Protein AF-A0A7S0Q4S8-F1 (afdb_monomer_lite)

Secondary structure (DSSP, 8-state):
-EEES--SGGG--HHHHHTTT--EEE-TT---STT--HHHHHHHHHHHHHHHHHHSTT--S--EEE-SSSSSHHHHHHHHH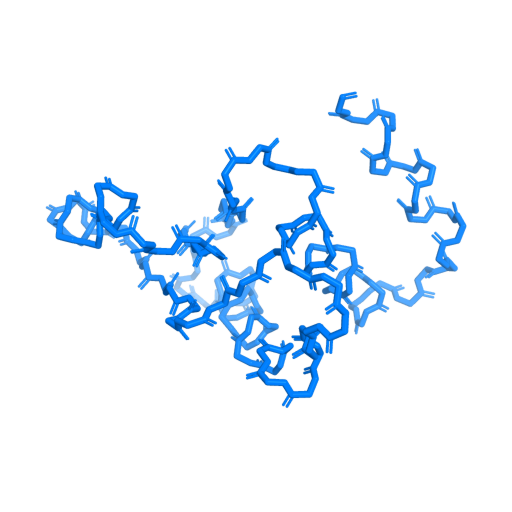HHHHH---HHHHHHHHHHT-

InterPro domains:
  IPR000340 Dual specificity phosphatase, catalytic domain [PF00782] (2-87)
  IPR000387 Tyrosine-specific protein phosphatases domain [PS50056] (44-101)
  IPR016130 Protein-tyrosine phosphatase, active site [PS00383] (65-75)
  IPR029021 Protein-tyrosine phosphatase-like [G3DSA:3.90.190.10] (1-101)
  IPR029021 Protein-tyrosine phosphatase-like [SSF52799] (2-94)

Organism: NCBI:txid221442

Sequence (101 aa):
AVLNCAPAGSHDCRSKYTARGINYFALDGCEDVPGYDLFGLHLDDAVAFIRAETSGVKSSGRVLVHCYAGSNRSATFAIAYLLLTTHEPLERLLARCFSLR

Structure (mmCIF, N/CA/C/O backbone):
data_AF-A0A7S0Q4S8-F1
#
_entry.id   AF-A0A7S0Q4S8-F1
#
loop_
_atom_site.group_PDB
_atom_site.id
_atom_site.type_symbol
_atom_site.label_atom_id
_atom_site.label_alt_id
_atom_site.label_comp_id
_atom_site.label_asym_id
_atom_site.label_entity_id
_atom_site.label_seq_id
_atom_site.pdbx_PDB_ins_code
_atom_site.Cartn_x
_atom_site.Cartn_y
_atom_site.Cartn_z
_atom_site.occupancy
_atom_site.B_iso_or_equiv
_atom_site.auth_seq_id
_atom_site.auth_comp_id
_atom_site.auth_asym_id
_atom_site.auth_atom_id
_atom_site.pdbx_PDB_model_num
ATOM 1 N N . ALA A 1 1 ? -4.995 -2.651 11.071 1.00 95.25 1 ALA A N 1
ATOM 2 C CA . ALA A 1 1 ? -5.318 -3.250 9.758 1.00 95.25 1 ALA A CA 1
ATOM 3 C C . ALA A 1 1 ? -4.055 -3.700 9.022 1.00 95.25 1 ALA A C 1
ATOM 5 O O . ALA A 1 1 ? -2.957 -3.414 9.497 1.00 95.25 1 ALA A O 1
ATOM 6 N N . VAL A 1 2 ? -4.195 -4.411 7.899 1.00 97.06 2 VAL A N 1
ATOM 7 C CA . VAL A 1 2 ? -3.080 -4.923 7.082 1.00 97.06 2 VAL A CA 1
ATOM 8 C C . VAL A 1 2 ? -3.259 -4.526 5.619 1.00 97.06 2 VAL A C 1
ATOM 10 O O . VAL A 1 2 ? -4.297 -4.817 5.033 1.00 97.06 2 VAL A O 1
ATOM 13 N N . LEU A 1 3 ? -2.233 -3.899 5.045 1.00 97.94 3 LEU A N 1
ATOM 14 C CA . LEU A 1 3 ? -2.074 -3.671 3.613 1.00 97.94 3 LEU A CA 1
ATOM 15 C C . LEU A 1 3 ? -1.012 -4.641 3.078 1.00 97.94 3 LEU A C 1
ATOM 17 O O . LEU A 1 3 ? 0.166 -4.523 3.429 1.00 97.94 3 LEU A O 1
ATOM 21 N N . ASN A 1 4 ? -1.422 -5.591 2.238 1.00 98.19 4 ASN A N 1
ATOM 22 C CA . ASN A 1 4 ? -0.522 -6.534 1.581 1.00 98.19 4 ASN A CA 1
ATOM 23 C C . ASN A 1 4 ? -0.239 -6.105 0.135 1.00 98.19 4 ASN A C 1
ATOM 25 O O . ASN A 1 4 ? -1.099 -6.202 -0.737 1.00 98.19 4 ASN A O 1
ATOM 29 N N . CYS A 1 5 ? 0.994 -5.685 -0.132 1.00 97.94 5 CYS A N 1
ATOM 30 C CA . CYS A 1 5 ? 1.464 -5.274 -1.454 1.00 97.94 5 CYS A CA 1
ATOM 31 C C . CYS A 1 5 ? 2.023 -6.443 -2.289 1.00 97.94 5 CYS A C 1
ATOM 33 O O . CYS A 1 5 ? 2.636 -6.218 -3.327 1.00 97.94 5 CYS A O 1
ATOM 35 N N . ALA A 1 6 ? 1.921 -7.684 -1.808 1.00 96.69 6 ALA A N 1
ATOM 36 C CA . ALA A 1 6 ? 2.419 -8.878 -2.487 1.00 96.69 6 ALA A CA 1
ATOM 37 C C . ALA A 1 6 ? 1.506 -10.102 -2.246 1.00 96.69 6 ALA A C 1
ATOM 39 O O . ALA A 1 6 ? 1.968 -11.097 -1.684 1.00 96.69 6 ALA A O 1
ATOM 40 N N . PRO A 1 7 ? 0.221 -10.076 -2.649 1.00 93.75 7 PRO A N 1
ATOM 41 C CA . PRO A 1 7 ? -0.734 -11.147 -2.341 1.00 93.75 7 PRO A CA 1
ATOM 42 C C . PRO A 1 7 ? -0.558 -12.444 -3.152 1.00 93.75 7 PRO A C 1
ATOM 44 O O . PRO A 1 7 ? -1.437 -13.296 -3.149 1.00 93.75 7 PRO A O 1
ATOM 47 N N . ALA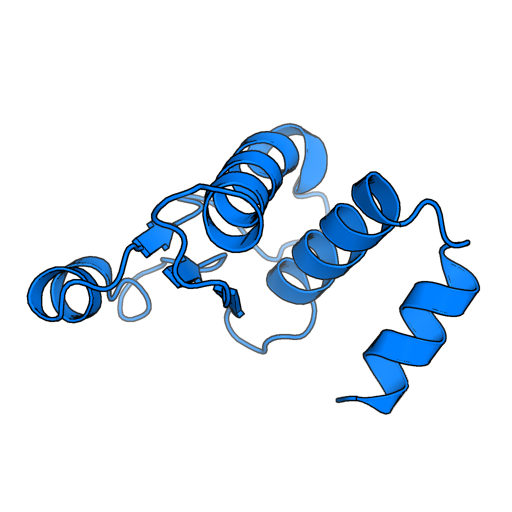 A 1 8 ? 0.563 -12.654 -3.841 1.00 89.25 8 ALA A N 1
ATOM 48 C CA . ALA A 1 8 ? 0.738 -13.836 -4.680 1.00 89.25 8 ALA A CA 1
ATOM 49 C C . ALA A 1 8 ? 0.850 -15.142 -3.860 1.00 89.25 8 ALA A C 1
ATOM 51 O O . ALA A 1 8 ? 1.666 -15.262 -2.942 1.00 89.25 8 ALA A O 1
ATOM 52 N N . GLY A 1 9 ? 0.064 -16.155 -4.239 1.00 84.56 9 GLY A N 1
ATOM 53 C CA . GLY A 1 9 ? 0.164 -17.518 -3.711 1.00 84.56 9 GLY A CA 1
ATOM 54 C C . GLY A 1 9 ? -0.036 -17.603 -2.196 1.00 84.56 9 GLY A C 1
ATOM 55 O O . GLY A 1 9 ? -1.025 -17.121 -1.653 1.00 84.56 9 GLY A O 1
ATOM 56 N N . SER A 1 10 ? 0.918 -18.217 -1.490 1.00 80.19 10 SER A N 1
ATOM 57 C CA . SER A 1 10 ? 0.860 -18.404 -0.031 1.00 80.19 10 SER A CA 1
ATOM 58 C C . SER A 1 10 ? 0.947 -17.108 0.784 1.00 80.19 10 SER A C 1
ATOM 60 O O . SER A 1 10 ? 0.811 -17.155 2.009 1.00 80.19 10 SER A O 1
ATOM 62 N N . HIS A 1 11 ? 1.201 -15.968 0.136 1.00 83.62 11 HIS A N 1
ATOM 63 C CA . HIS A 1 11 ? 1.260 -14.662 0.786 1.00 83.62 11 HIS A CA 1
ATOM 64 C C . HIS A 1 11 ? -0.114 -13.992 0.918 1.00 83.62 11 HIS A C 1
ATOM 66 O O . HIS A 1 11 ? -0.238 -13.054 1.710 1.00 83.62 11 HIS A O 1
ATOM 72 N N . ASP A 1 12 ? -1.157 -14.486 0.237 1.00 89.38 12 ASP A N 1
ATOM 73 C CA . ASP A 1 12 ? -2.526 -14.074 0.546 1.00 89.38 12 ASP A CA 1
ATOM 74 C C . ASP A 1 12 ? -3.003 -14.741 1.844 1.00 89.38 12 ASP A C 1
ATOM 76 O O . ASP A 1 12 ? -3.176 -15.955 1.963 1.00 89.38 12 ASP A O 1
ATOM 80 N N . CYS A 1 13 ? -3.203 -13.908 2.856 1.00 89.12 13 CYS A N 1
ATOM 81 C CA . CYS A 1 13 ? -3.616 -14.303 4.194 1.00 89.12 13 CYS A CA 1
ATOM 82 C C . CYS A 1 13 ? -4.924 -13.623 4.616 1.00 89.12 13 CYS A C 1
ATOM 84 O O . CYS A 1 13 ? -5.253 -13.626 5.806 1.00 89.12 13 CYS A O 1
ATOM 86 N N . ARG A 1 14 ? -5.696 -13.092 3.655 1.00 93.62 14 ARG A N 1
ATOM 87 C CA . ARG A 1 14 ? -6.944 -12.350 3.885 1.00 93.62 14 ARG A CA 1
ATOM 88 C C . ARG A 1 14 ? -7.882 -13.080 4.843 1.00 93.62 14 ARG A C 1
ATOM 90 O O . ARG A 1 14 ? -8.264 -12.516 5.863 1.00 93.62 14 ARG A O 1
ATOM 97 N N . SER A 1 15 ? -8.153 -14.364 4.596 1.00 93.56 15 SER A N 1
ATOM 98 C CA . SER A 1 15 ? -9.036 -15.190 5.439 1.00 93.56 15 SER A CA 1
ATOM 99 C C . SER A 1 15 ? -8.560 -15.325 6.892 1.00 93.56 15 SER A C 1
ATOM 101 O O . SER A 1 15 ? -9.368 -15.326 7.819 1.00 93.56 15 SER A O 1
ATOM 103 N N . LYS A 1 16 ? -7.243 -15.400 7.124 1.00 94.31 16 LYS A N 1
ATOM 104 C CA . LYS A 1 16 ? -6.661 -15.536 8.470 1.00 94.31 16 LYS A CA 1
ATOM 105 C C . LYS A 1 16 ? -6.802 -14.253 9.287 1.00 94.31 16 LYS A C 1
ATOM 107 O O . LYS A 1 16 ? -6.970 -14.336 10.507 1.00 94.31 16 LYS A O 1
ATOM 112 N N . TYR A 1 17 ? -6.691 -13.095 8.639 1.00 94.56 17 TYR A N 1
ATOM 113 C CA . TYR A 1 17 ? -6.830 -11.789 9.285 1.00 94.56 17 TYR A CA 1
ATOM 114 C C . TYR A 1 17 ? -8.298 -11.425 9.509 1.00 94.56 17 TYR A C 1
ATOM 116 O O . TYR A 1 17 ? -8.657 -11.041 10.624 1.00 94.56 17 TYR A O 1
ATOM 124 N N . THR A 1 18 ? -9.164 -11.639 8.515 1.00 93.75 18 THR A N 1
ATOM 125 C CA . THR A 1 18 ? -10.599 -11.341 8.642 1.00 93.75 18 THR A CA 1
ATOM 126 C C . THR A 1 18 ? -11.273 -12.202 9.709 1.00 93.75 18 THR A C 1
ATOM 128 O O . THR A 1 18 ? -12.056 -11.676 10.495 1.00 93.75 18 THR A O 1
ATOM 131 N N . ALA A 1 19 ? -10.892 -13.480 9.847 1.00 96.31 19 ALA A N 1
ATOM 132 C CA . ALA A 1 19 ? -11.369 -14.349 10.931 1.00 96.31 19 ALA A CA 1
ATOM 133 C C . ALA A 1 19 ? -11.010 -13.837 12.343 1.00 96.31 19 ALA A C 1
ATOM 135 O O . ALA A 1 19 ? -11.626 -14.243 13.325 1.00 96.31 19 ALA A O 1
ATOM 136 N N . ARG A 1 20 ? -10.017 -12.947 12.457 1.00 94.88 20 ARG A N 1
ATOM 137 C CA . ARG A 1 20 ? -9.598 -12.295 13.709 1.00 94.88 20 ARG A CA 1
ATOM 138 C C . ARG A 1 20 ? -10.153 -10.874 13.854 1.00 94.88 20 ARG A C 1
ATOM 140 O O . ARG A 1 20 ? -9.720 -10.147 14.741 1.00 94.88 20 ARG A O 1
ATOM 147 N N . GLY A 1 21 ? -11.058 -10.455 12.968 1.00 93.62 21 GLY A N 1
ATOM 148 C CA . GLY A 1 21 ? -11.589 -9.092 12.936 1.00 93.62 21 GLY A CA 1
ATOM 149 C C . GLY A 1 21 ? -10.568 -8.036 12.501 1.00 93.62 21 GLY A C 1
ATOM 150 O O . GLY A 1 21 ? -10.777 -6.850 12.742 1.00 93.62 21 GLY A O 1
ATOM 151 N N . ILE A 1 22 ? -9.453 -8.435 11.879 1.00 94.00 22 ILE A N 1
ATOM 152 C CA . ILE A 1 22 ? -8.439 -7.503 11.379 1.00 94.00 22 ILE A CA 1
ATOM 153 C C . ILE A 1 22 ? -8.789 -7.141 9.938 1.00 94.00 22 ILE A C 1
ATOM 155 O O . ILE A 1 22 ? -8.814 -8.014 9.070 1.00 94.00 22 ILE A O 1
ATOM 159 N N . ASN A 1 23 ? -9.021 -5.849 9.682 1.00 94.88 23 ASN A N 1
ATOM 160 C CA . ASN A 1 23 ? -9.253 -5.361 8.326 1.00 94.88 23 ASN A CA 1
ATOM 161 C C . ASN A 1 23 ? -8.013 -5.603 7.449 1.00 94.88 23 ASN A C 1
ATOM 163 O O . ASN A 1 23 ? -6.880 -5.370 7.890 1.00 94.88 23 ASN A O 1
ATOM 167 N N . TYR A 1 24 ? -8.236 -6.080 6.229 1.00 96.56 24 TYR A N 1
ATOM 168 C CA . TYR A 1 24 ? -7.200 -6.553 5.320 1.00 96.56 24 TYR A CA 1
ATOM 169 C C . TYR A 1 24 ? -7.494 -6.070 3.906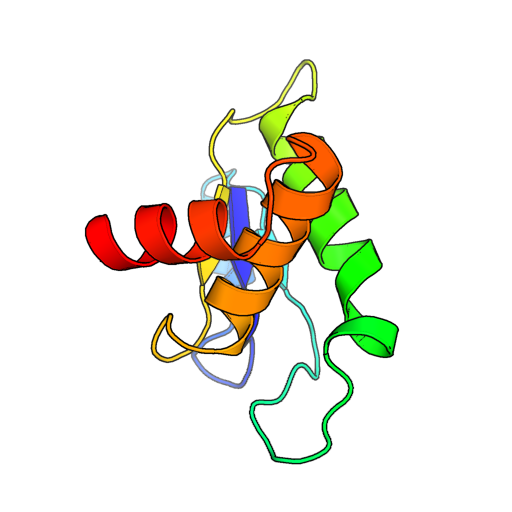 1.00 96.56 24 TYR A C 1
ATOM 171 O O . TYR A 1 24 ? -8.577 -6.326 3.381 1.00 96.56 24 TYR A O 1
ATOM 179 N N . PHE A 1 25 ? -6.510 -5.442 3.277 1.00 97.19 25 PHE A N 1
ATOM 180 C CA . PHE A 1 25 ? -6.571 -5.028 1.884 1.00 97.19 25 PHE A CA 1
ATOM 181 C C . PHE A 1 25 ? -5.326 -5.511 1.151 1.00 97.19 25 PHE A C 1
ATOM 183 O O . PHE A 1 25 ? -4.219 -5.457 1.689 1.00 97.19 25 PHE A O 1
ATOM 190 N N . ALA A 1 26 ? -5.513 -6.029 -0.058 1.00 97.50 26 ALA A N 1
ATOM 191 C CA . ALA A 1 26 ? -4.434 -6.572 -0.865 1.00 97.50 26 ALA A CA 1
ATOM 192 C C . ALA A 1 26 ? -4.412 -5.879 -2.222 1.00 97.50 26 ALA A C 1
ATOM 194 O O . ALA A 1 26 ? -5.455 -5.709 -2.845 1.00 97.50 26 ALA A O 1
ATOM 195 N N . LEU A 1 27 ? -3.214 -5.496 -2.653 1.00 97.31 27 LEU A N 1
ATOM 196 C CA . LEU A 1 27 ? -2.976 -4.910 -3.966 1.00 97.31 27 LEU A CA 1
ATOM 197 C C . LEU A 1 27 ? -2.786 -6.051 -4.966 1.00 97.31 27 LEU A C 1
ATOM 199 O O . LEU A 1 27 ? -1.667 -6.511 -5.215 1.00 97.31 27 LEU A O 1
ATOM 203 N N . ASP A 1 28 ? -3.907 -6.580 -5.450 1.00 95.56 28 ASP A N 1
ATOM 204 C CA . ASP A 1 28 ? -3.928 -7.713 -6.369 1.00 95.56 28 ASP A CA 1
ATOM 205 C C . ASP A 1 28 ? -3.215 -7.339 -7.684 1.00 95.56 28 ASP A C 1
ATOM 20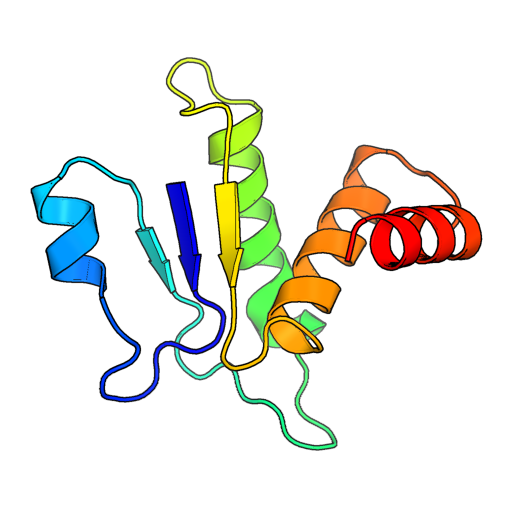7 O O . ASP A 1 28 ? -3.426 -6.272 -8.255 1.00 95.56 28 ASP A O 1
ATOM 211 N N . GLY A 1 29 ? -2.299 -8.200 -8.140 1.00 94.19 29 GLY A N 1
ATOM 212 C CA . GLY A 1 29 ? -1.466 -7.942 -9.322 1.00 94.19 29 GLY A CA 1
ATOM 213 C C . GLY A 1 29 ? -0.285 -6.983 -9.112 1.00 94.19 29 GLY A C 1
ATOM 214 O O . GLY A 1 29 ? 0.374 -6.647 -10.090 1.00 94.19 29 GLY A O 1
ATOM 215 N N . CYS A 1 30 ? 0.006 -6.543 -7.879 1.00 96.38 30 CYS A N 1
ATOM 216 C CA . CYS A 1 30 ? 1.146 -5.668 -7.574 1.00 96.38 30 CYS A CA 1
ATOM 217 C C . CYS A 1 30 ? 2.494 -6.416 -7.639 1.00 96.38 30 CYS A C 1
ATOM 219 O O . CYS A 1 30 ? 2.828 -7.228 -6.763 1.00 96.38 30 CYS A O 1
ATOM 221 N N . GLU A 1 31 ? 3.298 -6.113 -8.659 1.00 95.31 31 GLU A N 1
ATOM 222 C CA . GLU A 1 31 ? 4.571 -6.788 -8.933 1.00 95.31 31 GLU A CA 1
ATOM 223 C C . GLU A 1 31 ? 5.804 -5.948 -8.573 1.00 95.31 31 GLU A C 1
ATOM 225 O O . GLU A 1 31 ? 5.750 -4.732 -8.406 1.00 95.31 31 GLU A O 1
ATOM 230 N N . ASP A 1 32 ? 6.934 -6.635 -8.406 1.00 95.81 32 ASP A N 1
ATOM 231 C CA . ASP A 1 32 ? 8.240 -6.062 -8.058 1.00 95.81 32 ASP A CA 1
ATOM 232 C C . ASP A 1 32 ? 9.216 -6.281 -9.214 1.00 95.81 32 ASP A C 1
ATOM 234 O O . ASP A 1 32 ? 10.180 -7.041 -9.111 1.00 95.81 32 ASP A O 1
ATOM 238 N N . VAL A 1 33 ? 8.883 -5.698 -10.365 1.00 95.81 33 VAL A N 1
ATOM 239 C CA . VAL A 1 33 ? 9.644 -5.857 -11.607 1.00 95.81 33 VAL A CA 1
ATOM 240 C C . VAL A 1 33 ? 9.969 -4.492 -12.217 1.00 95.81 33 VAL A C 1
ATOM 242 O O . VAL A 1 33 ? 9.193 -3.544 -12.056 1.00 95.81 33 VAL A O 1
ATOM 245 N N . PRO A 1 34 ? 11.112 -4.350 -12.913 1.00 95.88 34 PRO A N 1
ATOM 246 C CA . PRO A 1 34 ? 11.462 -3.102 -13.581 1.00 95.88 34 PRO A CA 1
ATOM 247 C C . PRO A 1 34 ? 10.364 -2.635 -14.543 1.00 95.88 34 PRO A C 1
ATOM 249 O O . PRO A 1 34 ? 9.841 -3.423 -15.325 1.00 95.88 34 PRO A O 1
ATOM 252 N N . GLY A 1 35 ? 10.040 -1.342 -14.499 1.00 96.00 35 GLY A N 1
ATOM 253 C CA . GLY A 1 35 ? 9.028 -0.734 -15.369 1.00 96.00 35 GLY A CA 1
ATOM 254 C C . GLY A 1 35 ? 7.577 -0.940 -14.925 1.00 96.00 35 GLY A C 1
ATOM 255 O O . GLY A 1 35 ? 6.684 -0.399 -15.570 1.00 96.00 35 GLY A O 1
ATOM 256 N N . TYR A 1 36 ? 7.326 -1.668 -13.833 1.00 97.25 36 TYR A N 1
ATOM 257 C CA . TYR A 1 36 ? 5.985 -1.779 -13.266 1.00 97.25 36 TYR A CA 1
ATOM 258 C C . TYR A 1 36 ? 5.524 -0.441 -12.670 1.00 97.25 36 TYR A C 1
ATOM 260 O O . TYR A 1 36 ? 6.212 0.144 -11.829 1.00 97.25 36 TYR A O 1
ATOM 268 N N . ASP A 1 37 ? 4.345 0.032 -13.075 1.00 97.44 37 ASP A N 1
ATOM 269 C CA . ASP A 1 37 ? 3.783 1.287 -12.576 1.00 97.44 37 ASP A CA 1
ATOM 270 C C . ASP A 1 37 ? 3.091 1.089 -11.220 1.00 97.44 37 ASP A C 1
ATOM 272 O O . ASP A 1 37 ? 1.890 0.838 -11.129 1.00 97.44 37 ASP A O 1
ATOM 276 N N . LEU A 1 38 ? 3.861 1.201 -10.135 1.00 97.56 38 LEU A N 1
ATOM 277 C CA . LEU A 1 38 ? 3.314 1.122 -8.777 1.00 97.56 38 LEU A CA 1
ATOM 278 C C . LEU A 1 38 ? 2.337 2.258 -8.473 1.00 97.56 38 LEU A C 1
ATOM 280 O O . LEU A 1 38 ? 1.382 2.050 -7.725 1.00 97.56 38 LEU A O 1
ATOM 284 N N . PHE A 1 39 ? 2.588 3.459 -8.996 1.00 97.38 39 PHE A N 1
ATOM 285 C CA . PHE A 1 39 ? 1.823 4.630 -8.597 1.00 97.38 39 PHE A CA 1
ATOM 286 C C . PHE A 1 39 ? 0.512 4.739 -9.360 1.00 97.38 39 PHE A C 1
ATOM 288 O O . PHE A 1 39 ? -0.534 4.823 -8.722 1.00 97.38 39 PHE A O 1
ATOM 295 N N . GLY A 1 40 ? 0.556 4.681 -10.691 1.00 97.75 40 GLY A N 1
ATOM 296 C CA . GLY A 1 40 ? -0.636 4.805 -11.525 1.00 97.75 40 GLY A CA 1
ATOM 297 C C . GLY A 1 40 ? -1.625 3.655 -11.353 1.00 97.75 40 GLY A C 1
ATOM 298 O O . GLY A 1 40 ? -2.810 3.843 -11.613 1.00 97.75 40 GLY A O 1
ATOM 299 N N . LEU A 1 41 ? -1.169 2.489 -10.881 1.00 98.12 41 LEU A N 1
ATOM 300 C CA . LEU A 1 41 ? -2.034 1.323 -10.684 1.00 98.12 41 LEU A CA 1
ATOM 301 C C . LEU A 1 41 ? -2.536 1.139 -9.245 1.00 98.12 41 LEU A C 1
ATOM 303 O O . LEU A 1 41 ? -3.605 0.567 -9.075 1.00 98.12 41 LEU A O 1
ATOM 307 N N . HIS A 1 42 ? -1.789 1.570 -8.216 1.00 98.31 42 HIS A N 1
ATOM 308 C CA . HIS A 1 42 ? -2.074 1.155 -6.827 1.00 98.31 42 HIS A CA 1
ATOM 309 C C . HIS A 1 42 ? -1.998 2.255 -5.767 1.00 98.31 42 HIS A C 1
ATOM 311 O O . HIS A 1 42 ? -2.381 2.009 -4.620 1.00 98.31 42 HIS A O 1
ATOM 317 N N . LEU A 1 43 ? -1.467 3.445 -6.080 1.00 98.31 43 LEU A N 1
ATOM 318 C CA . LEU A 1 43 ? -1.217 4.458 -5.047 1.00 98.31 43 LEU A CA 1
ATOM 319 C C . LEU A 1 43 ? -2.507 4.927 -4.375 1.00 98.31 43 LEU A C 1
ATOM 321 O O . LEU A 1 43 ? -2.547 5.013 -3.147 1.00 98.31 43 LEU A O 1
ATOM 325 N N . ASP A 1 44 ? -3.543 5.204 -5.163 1.00 98.19 44 ASP A N 1
ATOM 326 C CA . ASP A 1 44 ? -4.808 5.729 -4.650 1.00 98.19 44 ASP A CA 1
ATOM 327 C C . ASP A 1 44 ? -5.478 4.736 -3.696 1.00 98.19 44 ASP A C 1
ATOM 329 O O . ASP A 1 44 ? -5.859 5.109 -2.585 1.00 98.19 44 ASP A O 1
ATOM 333 N N . ASP A 1 45 ? -5.517 3.457 -4.070 1.00 98.31 45 ASP A N 1
ATOM 334 C CA . ASP A 1 45 ? -6.074 2.386 -3.245 1.00 98.31 45 ASP A CA 1
ATOM 335 C C . ASP A 1 45 ? -5.285 2.196 -1.941 1.00 98.31 45 ASP A C 1
ATOM 337 O O . ASP A 1 45 ? -5.861 2.115 -0.849 1.00 98.31 45 ASP A O 1
ATOM 341 N N . ALA A 1 46 ? -3.950 2.185 -2.028 1.00 98.31 46 ALA A N 1
ATOM 342 C CA . ALA A 1 46 ? -3.081 2.080 -0.861 1.00 98.31 46 ALA A CA 1
ATOM 343 C C . ALA A 1 46 ? -3.288 3.261 0.104 1.00 98.31 46 ALA A C 1
ATOM 345 O O . ALA A 1 46 ? -3.451 3.064 1.312 1.00 98.31 46 ALA A O 1
ATOM 346 N N . VAL A 1 47 ? -3.316 4.491 -0.417 1.00 97.62 47 VAL A N 1
ATOM 347 C CA . VAL A 1 47 ? -3.505 5.714 0.376 1.00 97.62 47 VAL A CA 1
ATOM 348 C C . VAL A 1 47 ? -4.899 5.760 0.989 1.00 97.62 47 VAL A C 1
ATOM 350 O O . VAL A 1 47 ? -5.022 6.103 2.167 1.00 97.62 47 VAL A O 1
ATOM 353 N N . ALA A 1 48 ? -5.939 5.413 0.230 1.00 96.62 48 ALA A N 1
ATOM 354 C CA . ALA A 1 48 ? -7.314 5.386 0.712 1.00 96.62 48 ALA A CA 1
ATOM 355 C C . ALA A 1 48 ? -7.466 4.415 1.889 1.00 96.62 48 ALA A C 1
ATOM 357 O O . ALA A 1 48 ? -8.009 4.790 2.933 1.00 96.62 48 ALA A O 1
ATOM 358 N N . PHE A 1 49 ? -6.912 3.206 1.763 1.00 97.12 49 PHE A N 1
ATOM 359 C CA . PHE A 1 49 ? -6.945 2.210 2.827 1.00 97.12 49 PHE A CA 1
ATOM 360 C C . PHE A 1 49 ? -6.183 2.661 4.078 1.00 97.12 49 PHE A C 1
ATOM 362 O O . PHE A 1 49 ? -6.738 2.630 5.179 1.00 97.12 49 PHE A O 1
ATOM 369 N N . ILE A 1 50 ? -4.930 3.121 3.930 1.00 96.88 50 ILE A N 1
ATOM 370 C CA . ILE A 1 50 ? -4.128 3.568 5.080 1.00 96.88 50 ILE A CA 1
ATOM 371 C C . ILE A 1 50 ? -4.834 4.730 5.784 1.00 96.88 50 ILE A C 1
ATOM 373 O O . ILE A 1 50 ? -4.999 4.698 7.003 1.00 96.88 50 ILE A O 1
ATOM 377 N N . ARG A 1 51 ? -5.317 5.721 5.026 1.00 95.00 51 ARG A N 1
ATOM 378 C CA . ARG A 1 51 ? -6.009 6.893 5.574 1.00 95.00 51 ARG A CA 1
ATOM 379 C C . ARG A 1 51 ? -7.248 6.495 6.368 1.00 95.00 51 ARG A C 1
ATOM 381 O O . ARG A 1 51 ? -7.412 6.968 7.495 1.00 95.00 51 ARG A O 1
ATOM 388 N N . ALA A 1 52 ? -8.093 5.620 5.823 1.00 93.75 52 ALA A N 1
ATOM 389 C CA . ALA A 1 52 ? -9.292 5.135 6.509 1.00 93.75 52 ALA A CA 1
ATOM 390 C C . ALA A 1 52 ? -8.952 4.485 7.865 1.00 93.75 52 ALA A C 1
ATOM 392 O O . ALA A 1 52 ? -9.639 4.711 8.864 1.00 93.75 52 ALA A O 1
ATOM 393 N N . GLU A 1 53 ? -7.840 3.752 7.921 1.00 94.19 53 GLU A N 1
ATOM 394 C CA . GLU A 1 53 ? -7.392 3.002 9.097 1.00 94.19 53 GLU A CA 1
ATOM 395 C C . GLU A 1 53 ? -6.528 3.789 10.092 1.00 94.19 53 GLU A C 1
ATOM 397 O O . GLU A 1 53 ? -6.303 3.309 11.206 1.00 94.19 53 GLU A O 1
ATOM 402 N N . THR A 1 54 ? -6.054 4.985 9.738 1.00 92.12 54 THR A N 1
ATOM 403 C CA . THR A 1 54 ? -5.302 5.856 10.662 1.00 92.12 54 THR A CA 1
ATOM 404 C C . THR A 1 54 ? -6.061 7.106 11.096 1.00 92.12 54 THR A C 1
ATOM 406 O O . THR A 1 54 ? -5.633 7.757 12.042 1.00 92.12 54 THR A O 1
ATOM 409 N N . SER A 1 55 ? -7.153 7.476 10.418 1.00 86.50 55 SER A N 1
ATOM 410 C CA . SER A 1 55 ? -7.887 8.727 10.695 1.00 86.50 55 SER A CA 1
ATOM 411 C C . SER A 1 55 ? -9.393 8.564 10.947 1.00 86.50 55 SER A C 1
ATOM 413 O O . SER A 1 55 ? -10.059 9.527 11.317 1.00 86.50 55 SER A O 1
ATOM 415 N N . GLY A 1 56 ? -9.952 7.359 10.789 1.00 76.56 56 GLY A N 1
ATOM 416 C CA . GLY A 1 56 ? -11.379 7.102 11.002 1.00 76.56 56 GLY A CA 1
ATOM 417 C C . GLY A 1 56 ? -11.807 6.997 12.476 1.00 76.56 56 GLY A C 1
ATOM 418 O O . GLY A 1 56 ? -11.044 6.565 13.339 1.00 76.56 56 GLY A O 1
ATOM 419 N N . VAL A 1 57 ? -13.086 7.292 12.751 1.00 71.38 57 VAL A N 1
ATOM 420 C CA . VAL A 1 57 ? -13.721 7.203 14.090 1.00 71.38 57 VAL A CA 1
ATOM 421 C C . VAL A 1 57 ? -13.699 5.778 14.670 1.00 71.38 57 VAL A C 1
ATOM 423 O O . VAL A 1 57 ? -13.666 5.600 15.883 1.00 71.38 57 VAL A O 1
ATOM 426 N N . LYS A 1 58 ? -13.700 4.752 13.810 1.00 68.00 58 LYS A N 1
ATOM 427 C CA . LYS A 1 58 ? -13.600 3.327 14.185 1.00 68.00 58 LYS A CA 1
ATOM 428 C C . LYS A 1 58 ? -12.251 2.709 13.802 1.00 68.00 58 LYS A C 1
ATOM 430 O O . LYS A 1 58 ? -12.160 1.502 13.594 1.00 68.00 58 LYS A O 1
ATOM 435 N N . SER A 1 59 ? -11.229 3.540 13.629 1.00 76.25 59 SER A N 1
ATOM 436 C CA . SER A 1 59 ? -9.943 3.089 13.116 1.00 76.25 59 SER A CA 1
ATOM 437 C C . SER A 1 59 ? -9.173 2.252 14.137 1.00 76.25 59 SER A C 1
ATOM 439 O O . SER A 1 59 ? -9.265 2.458 15.347 1.00 76.25 59 SER A O 1
ATOM 441 N N . SER A 1 60 ? -8.374 1.306 13.638 1.00 74.75 60 SER A N 1
ATOM 442 C CA . SER A 1 60 ? -7.423 0.572 14.481 1.00 74.75 60 SER A CA 1
ATOM 443 C C . SER A 1 60 ? -6.248 1.448 14.944 1.00 74.75 60 SER A C 1
ATOM 445 O O . SER A 1 60 ? -5.497 1.055 15.838 1.00 74.75 60 SER A O 1
ATOM 447 N N . GLY A 1 61 ? -6.059 2.616 14.314 1.00 85.62 61 GLY A N 1
ATOM 448 C CA . GLY A 1 61 ? -4.968 3.558 14.566 1.00 85.62 61 GLY A CA 1
ATOM 449 C C . GLY A 1 61 ? -3.594 3.048 14.121 1.00 85.62 61 GLY A C 1
ATOM 450 O O . GLY A 1 61 ? -2.596 3.746 14.284 1.00 85.62 61 GLY A O 1
ATOM 451 N N . ARG A 1 62 ? -3.512 1.820 13.590 1.00 90.62 62 ARG A N 1
ATOM 452 C CA . ARG A 1 62 ? -2.264 1.154 13.200 1.00 90.62 62 ARG A CA 1
ATOM 453 C C . ARG A 1 62 ? -2.478 0.311 11.950 1.00 90.62 62 ARG A C 1
ATOM 455 O O . ARG A 1 62 ? -3.347 -0.563 11.914 1.00 90.62 62 ARG A O 1
ATOM 462 N N . VAL A 1 63 ? -1.622 0.513 10.955 1.00 96.38 63 VAL A N 1
ATOM 463 C CA . VAL A 1 63 ? -1.621 -0.257 9.707 1.00 96.38 63 VAL A CA 1
ATOM 464 C C . VAL A 1 63 ? -0.268 -0.927 9.538 1.00 96.38 63 VAL A C 1
ATOM 466 O O . VAL A 1 63 ? 0.762 -0.260 9.561 1.00 96.38 63 VAL A O 1
ATOM 469 N N . LEU A 1 64 ? -0.269 -2.247 9.363 1.00 96.50 64 LEU A N 1
ATOM 470 C CA . LEU A 1 64 ? 0.899 -2.972 8.880 1.00 96.50 64 LEU A CA 1
ATOM 471 C C . LEU A 1 64 ? 0.890 -2.928 7.352 1.00 96.50 64 LEU A C 1
ATOM 473 O O . LEU A 1 64 ? -0.012 -3.493 6.740 1.00 96.50 64 LEU A O 1
ATOM 477 N N . VAL A 1 65 ? 1.893 -2.292 6.749 1.00 97.56 65 VAL A N 1
ATOM 478 C CA . VAL A 1 65 ? 2.113 -2.298 5.296 1.00 97.56 65 VAL A CA 1
ATOM 479 C C . VAL A 1 65 ? 3.277 -3.235 4.998 1.00 97.56 65 VAL A C 1
ATOM 481 O O . VAL A 1 65 ? 4.386 -3.003 5.479 1.00 97.56 65 VAL A O 1
ATOM 484 N N . HIS A 1 66 ? 3.050 -4.302 4.230 1.00 96.88 66 HIS A N 1
ATOM 485 C CA . HIS A 1 66 ? 4.102 -5.275 3.923 1.00 96.88 66 HIS A CA 1
ATOM 486 C C . HIS A 1 66 ? 4.086 -5.727 2.460 1.00 96.88 66 HIS A C 1
ATOM 488 O O . HIS A 1 66 ? 3.075 -5.662 1.772 1.00 96.88 66 HIS A O 1
ATOM 494 N N . CYS A 1 67 ? 5.241 -6.187 1.984 1.00 95.75 67 CYS A N 1
ATOM 495 C CA . CYS A 1 67 ? 5.391 -6.914 0.723 1.00 95.75 67 CYS A CA 1
ATOM 496 C C . CYS A 1 67 ? 6.140 -8.226 1.012 1.00 95.75 67 CYS A C 1
ATOM 498 O O . CYS A 1 67 ? 5.960 -8.785 2.094 1.00 95.75 67 CYS A O 1
ATOM 500 N N . TYR A 1 68 ? 6.980 -8.707 0.090 1.00 94.50 68 TYR A N 1
ATOM 501 C CA . TYR A 1 68 ? 7.802 -9.899 0.319 1.00 94.50 68 TYR A CA 1
ATOM 502 C C . TYR A 1 68 ? 8.971 -9.628 1.284 1.00 94.50 68 TYR A C 1
ATOM 504 O O . TYR A 1 68 ? 9.038 -10.209 2.361 1.00 94.50 68 TYR A O 1
ATOM 512 N N . ALA A 1 69 ? 9.865 -8.697 0.932 1.00 93.19 69 ALA A N 1
ATOM 513 C CA . ALA A 1 69 ? 11.062 -8.369 1.720 1.00 93.19 69 ALA A CA 1
ATOM 514 C C . ALA A 1 69 ? 10.918 -7.091 2.564 1.00 93.19 69 ALA A C 1
ATOM 516 O O . ALA A 1 69 ? 11.851 -6.684 3.253 1.00 93.19 69 ALA A O 1
ATOM 517 N N . GLY A 1 70 ? 9.779 -6.402 2.465 1.00 93.25 70 GLY A N 1
ATOM 518 C CA . GLY A 1 70 ? 9.524 -5.135 3.152 1.00 93.25 70 GLY A CA 1
ATOM 519 C C . GLY A 1 70 ? 10.323 -3.929 2.630 1.00 93.25 70 GLY A C 1
ATOM 520 O O . GLY A 1 70 ? 10.331 -2.903 3.298 1.00 93.25 70 GLY A O 1
ATOM 521 N N . SER A 1 71 ? 11.036 -4.046 1.502 1.00 93.81 71 SER A N 1
ATOM 522 C CA . SER A 1 71 ? 12.045 -3.067 1.053 1.00 93.81 71 SER A CA 1
ATOM 523 C C . SER A 1 71 ? 11.656 -2.196 -0.135 1.00 93.81 71 SER A C 1
ATOM 525 O O . SER A 1 71 ? 12.098 -1.055 -0.177 1.00 93.81 71 SER A O 1
ATOM 527 N N . ASN A 1 72 ? 10.866 -2.713 -1.081 1.00 95.19 72 ASN A N 1
ATOM 528 C CA . ASN A 1 72 ? 10.457 -1.964 -2.272 1.00 95.19 72 ASN A CA 1
ATOM 529 C C . ASN A 1 72 ? 8.985 -1.541 -2.171 1.00 95.19 72 ASN A C 1
ATOM 531 O O . ASN A 1 72 ? 8.689 -0.567 -1.489 1.00 95.19 72 ASN A O 1
ATOM 535 N N . ARG A 1 73 ? 8.048 -2.320 -2.736 1.00 97.25 73 ARG A N 1
ATOM 536 C CA . ARG A 1 73 ? 6.600 -2.015 -2.795 1.00 97.25 73 ARG A CA 1
ATOM 537 C C . ARG A 1 73 ? 6.030 -1.409 -1.508 1.00 97.25 73 ARG A C 1
ATOM 539 O O . ARG A 1 73 ? 5.492 -0.308 -1.522 1.00 97.25 73 ARG A O 1
ATOM 546 N N . SER A 1 74 ? 6.183 -2.101 -0.378 1.00 97.44 74 SER A N 1
ATOM 547 C CA . SER A 1 74 ? 5.625 -1.639 0.901 1.00 97.44 74 SER A CA 1
ATOM 548 C C . SER A 1 74 ? 6.271 -0.359 1.423 1.00 97.44 74 SER A C 1
ATOM 550 O O . SER A 1 74 ? 5.573 0.487 1.974 1.00 97.44 74 SER A O 1
ATOM 552 N N . ALA A 1 75 ? 7.590 -0.212 1.259 1.00 96.50 75 ALA A N 1
ATOM 553 C CA . ALA A 1 75 ? 8.298 0.996 1.666 1.00 96.50 75 ALA A CA 1
ATOM 554 C C . ALA A 1 75 ? 7.869 2.180 0.791 1.00 96.50 75 ALA A C 1
ATOM 556 O O . ALA A 1 75 ? 7.546 3.240 1.320 1.00 96.50 75 ALA A O 1
ATOM 557 N N . THR A 1 76 ? 7.768 1.966 -0.524 1.00 97.00 76 THR A N 1
ATOM 558 C CA . THR A 1 76 ? 7.294 2.950 -1.501 1.00 97.00 76 THR A CA 1
ATOM 559 C C . THR A 1 76 ? 5.910 3.487 -1.138 1.00 97.00 76 THR A C 1
ATOM 561 O O . THR A 1 76 ? 5.756 4.700 -1.014 1.00 97.00 76 THR A O 1
ATOM 564 N N . PHE A 1 77 ? 4.917 2.626 -0.875 1.00 98.12 77 PHE A N 1
ATOM 565 C CA . PHE A 1 77 ? 3.580 3.093 -0.477 1.00 98.12 77 PHE A CA 1
ATOM 566 C C . PHE A 1 77 ? 3.565 3.781 0.893 1.00 98.12 77 PHE A C 1
ATOM 568 O O . PHE A 1 77 ? 2.875 4.785 1.059 1.00 98.12 77 PHE A O 1
ATOM 575 N N . ALA A 1 78 ? 4.339 3.295 1.870 1.00 96.81 78 ALA A N 1
ATOM 576 C CA . ALA A 1 78 ? 4.428 3.934 3.183 1.00 96.81 78 ALA A CA 1
ATOM 577 C C . ALA A 1 78 ? 5.042 5.344 3.098 1.00 96.81 78 ALA A C 1
ATOM 579 O O . ALA A 1 78 ? 4.509 6.288 3.679 1.00 96.81 78 ALA A O 1
ATOM 580 N N . ILE A 1 79 ? 6.130 5.508 2.340 1.00 96.94 79 ILE A N 1
ATOM 581 C CA . ILE A 1 79 ? 6.781 6.806 2.122 1.00 96.94 79 ILE A CA 1
ATOM 582 C C . ILE A 1 79 ? 5.869 7.740 1.321 1.00 96.94 79 ILE A C 1
ATOM 584 O O . ILE A 1 79 ? 5.724 8.902 1.696 1.00 96.94 79 ILE A O 1
ATOM 588 N N . ALA A 1 80 ? 5.210 7.246 0.267 1.00 97.19 80 ALA A N 1
ATOM 589 C CA . ALA A 1 80 ? 4.258 8.033 -0.515 1.00 97.19 80 ALA A CA 1
ATOM 590 C C . ALA A 1 80 ? 3.084 8.526 0.345 1.00 97.19 80 ALA A C 1
ATOM 592 O O . ALA A 1 80 ? 2.720 9.699 0.290 1.00 97.19 80 ALA A O 1
ATOM 593 N N . TYR A 1 81 ? 2.542 7.666 1.211 1.00 97.12 81 TYR A N 1
ATOM 594 C CA . TYR A 1 81 ? 1.515 8.062 2.169 1.00 97.12 81 TYR A CA 1
ATOM 595 C C . TYR A 1 81 ? 2.001 9.169 3.117 1.00 97.12 81 TYR A C 1
ATOM 597 O O . TYR A 1 81 ? 1.282 10.143 3.342 1.00 97.12 81 TYR A O 1
ATOM 605 N N . LEU A 1 82 ? 3.224 9.056 3.648 1.00 95.88 82 LEU A N 1
ATOM 606 C CA . LEU A 1 82 ? 3.807 10.080 4.521 1.00 95.88 82 LEU A CA 1
ATOM 607 C C . LEU A 1 82 ? 4.005 11.408 3.784 1.00 95.88 82 LEU A C 1
ATOM 609 O O . LEU A 1 82 ? 3.590 12.437 4.302 1.00 95.88 82 LEU A O 1
ATOM 613 N N . LEU A 1 83 ? 4.538 11.395 2.560 1.00 96.88 83 LEU A N 1
ATOM 614 C CA . LEU A 1 83 ? 4.671 12.600 1.729 1.00 96.88 83 LEU A CA 1
ATOM 615 C C . LEU A 1 83 ? 3.335 13.332 1.567 1.00 96.88 83 LEU A C 1
ATOM 617 O O . LEU A 1 83 ? 3.257 14.543 1.767 1.00 96.88 83 LEU A O 1
ATOM 621 N N . LEU A 1 84 ? 2.278 12.582 1.245 1.00 95.50 84 LEU A N 1
ATOM 622 C CA . LEU A 1 84 ? 0.937 13.114 0.994 1.00 95.50 84 LEU A CA 1
ATOM 623 C C . LEU A 1 84 ? 0.213 13.604 2.254 1.00 95.50 84 LEU A C 1
ATOM 625 O O . LEU A 1 84 ? -0.820 14.260 2.135 1.00 95.50 84 LEU A O 1
ATOM 629 N N . THR A 1 85 ? 0.684 13.241 3.448 1.00 94.31 85 THR A N 1
ATOM 630 C CA . THR A 1 85 ? -0.016 13.545 4.707 1.00 94.31 85 THR A CA 1
ATOM 631 C C . THR A 1 85 ? 0.759 14.466 5.631 1.00 94.31 85 THR A C 1
ATOM 633 O O . THR A 1 85 ? 0.136 15.241 6.352 1.00 94.31 85 THR A O 1
ATOM 636 N N . THR A 1 86 ? 2.090 14.420 5.615 1.00 94.38 86 THR A N 1
ATOM 637 C CA . THR A 1 86 ? 2.934 15.275 6.458 1.00 94.38 86 THR A CA 1
ATOM 638 C C . THR A 1 86 ? 3.500 16.472 5.708 1.00 94.38 86 THR A C 1
ATOM 640 O O . THR A 1 86 ? 3.908 17.436 6.351 1.00 94.38 86 THR A O 1
ATOM 643 N N . HIS A 1 87 ? 3.524 16.430 4.369 1.00 93.19 87 HIS A N 1
ATOM 644 C CA . HIS A 1 87 ? 4.185 17.431 3.525 1.00 93.19 87 HIS A CA 1
ATOM 645 C C . HIS A 1 87 ? 5.666 17.660 3.894 1.00 93.19 87 HIS A C 1
ATOM 647 O O . HIS A 1 87 ? 6.235 18.716 3.613 1.00 93.19 87 HIS A O 1
ATOM 653 N N . GLU A 1 88 ? 6.308 16.676 4.533 1.00 95.38 88 GLU A N 1
ATOM 654 C CA . GLU A 1 88 ? 7.742 16.709 4.803 1.00 95.38 88 GLU A CA 1
ATOM 655 C C . GLU A 1 88 ? 8.538 16.484 3.505 1.00 95.38 88 GLU A C 1
ATOM 657 O O . GLU A 1 88 ? 8.114 15.701 2.651 1.00 95.38 88 GLU A O 1
ATOM 662 N N . PRO A 1 89 ? 9.722 17.102 3.355 1.00 96.62 89 PRO A N 1
ATOM 663 C CA . PRO A 1 89 ? 10.607 16.822 2.230 1.00 96.62 89 PRO A CA 1
ATOM 664 C C . PRO A 1 89 ? 10.984 15.335 2.136 1.00 96.62 89 PRO A C 1
ATOM 666 O O . PRO A 1 89 ? 11.255 14.687 3.156 1.00 96.62 89 PRO A O 1
ATOM 669 N N . LEU A 1 90 ? 11.038 14.802 0.909 1.00 95.69 90 LEU A N 1
ATOM 670 C CA . LEU A 1 90 ? 11.319 13.386 0.643 1.00 95.69 90 LEU A CA 1
ATOM 671 C C . LEU A 1 90 ? 12.621 12.933 1.306 1.00 95.69 90 LEU A C 1
ATOM 673 O O . LEU A 1 90 ? 12.653 11.876 1.927 1.00 95.69 90 LEU A O 1
ATOM 677 N N . GLU A 1 91 ? 13.678 13.735 1.237 1.00 96.19 91 GLU A N 1
ATOM 678 C CA . GLU A 1 91 ? 14.976 13.408 1.820 1.00 96.19 91 GLU A CA 1
ATOM 679 C C . GLU A 1 91 ? 14.907 13.207 3.341 1.00 96.19 91 GLU A C 1
ATOM 681 O O . GLU A 1 91 ? 15.538 12.293 3.876 1.00 96.19 91 GLU A O 1
ATOM 686 N N . ARG A 1 92 ? 14.082 13.998 4.041 1.00 95.62 92 ARG A N 1
ATOM 687 C CA . ARG A 1 92 ? 13.881 13.862 5.491 1.00 95.62 92 ARG A CA 1
ATOM 688 C C . ARG A 1 92 ? 13.083 12.610 5.819 1.00 95.62 92 ARG A C 1
ATOM 690 O O . ARG A 1 92 ? 13.439 11.885 6.750 1.00 95.62 92 ARG A O 1
ATOM 697 N N . LEU A 1 93 ? 12.033 12.340 5.044 1.00 95.56 93 LEU A N 1
ATOM 698 C CA . LEU A 1 93 ? 11.223 11.136 5.206 1.00 95.56 93 LEU A CA 1
ATOM 699 C C . LEU A 1 93 ? 12.039 9.873 4.956 1.00 95.56 93 LEU A C 1
ATOM 701 O O . LEU A 1 93 ? 11.962 8.946 5.759 1.00 95.56 93 LEU A O 1
ATOM 705 N N . LEU A 1 94 ? 12.850 9.852 3.898 1.00 94.56 94 LEU A N 1
ATOM 706 C CA . LEU A 1 94 ? 13.743 8.738 3.598 1.00 94.56 94 LEU A CA 1
ATOM 707 C C . LEU A 1 94 ? 14.729 8.514 4.742 1.00 94.56 94 LEU A C 1
ATOM 709 O O . LEU A 1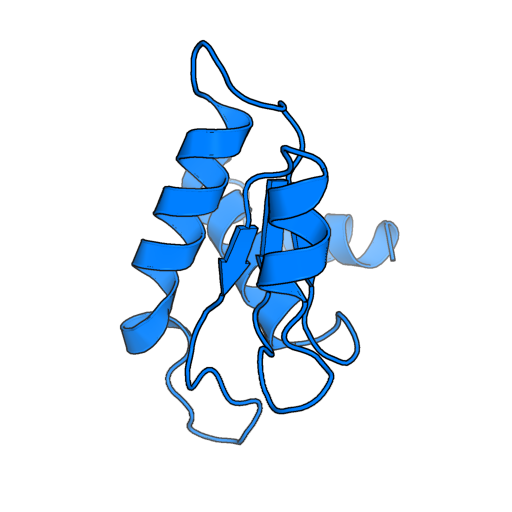 94 ? 14.780 7.407 5.273 1.00 94.56 94 LEU A O 1
ATOM 713 N N . ALA A 1 95 ? 15.446 9.553 5.182 1.00 94.06 95 ALA A N 1
ATOM 714 C CA . ALA A 1 95 ? 16.396 9.442 6.289 1.00 94.06 95 ALA A CA 1
ATOM 715 C C . ALA A 1 95 ? 15.741 8.871 7.558 1.00 94.06 95 ALA A C 1
ATOM 717 O O . ALA A 1 95 ? 16.270 7.942 8.173 1.00 94.06 95 ALA A O 1
ATOM 718 N N . ARG A 1 96 ? 14.548 9.369 7.914 1.00 94.06 96 ARG A N 1
ATOM 719 C CA . ARG A 1 96 ? 13.775 8.859 9.053 1.00 94.06 96 ARG A CA 1
ATOM 720 C C . ARG A 1 96 ? 13.389 7.394 8.861 1.00 94.06 96 ARG A C 1
ATOM 722 O O . ARG A 1 96 ? 13.638 6.591 9.753 1.00 94.06 96 ARG A O 1
ATOM 729 N N . CYS A 1 97 ? 12.812 7.033 7.718 1.00 91.88 97 CYS A N 1
ATOM 730 C CA . CYS A 1 97 ? 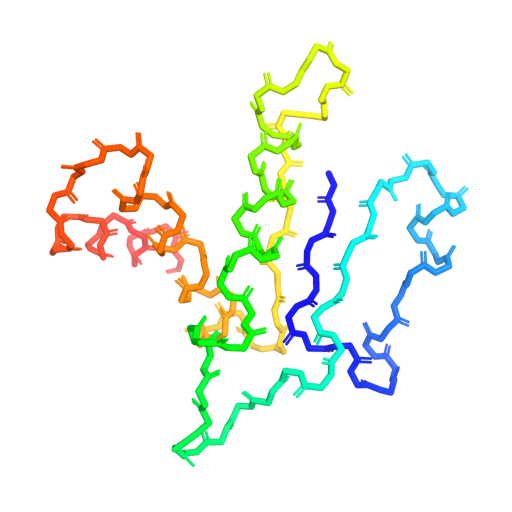12.354 5.666 7.461 1.00 91.88 97 CYS A CA 1
ATOM 731 C C . CYS A 1 97 ? 13.512 4.660 7.453 1.00 91.88 97 CYS A C 1
ATOM 733 O O . CYS A 1 97 ? 13.368 3.579 8.015 1.00 91.88 97 CYS A O 1
ATOM 735 N N . PHE A 1 98 ? 14.664 5.022 6.882 1.00 89.81 98 PHE A N 1
ATOM 736 C CA . PHE A 1 98 ? 15.857 4.173 6.893 1.00 89.81 98 PHE A CA 1
ATOM 737 C C . PHE A 1 98 ? 16.462 4.009 8.290 1.00 89.81 98 PHE A C 1
ATOM 739 O O . PHE A 1 98 ? 16.975 2.942 8.587 1.00 89.81 98 PHE A O 1
ATOM 746 N N . SER A 1 99 ? 16.372 5.013 9.170 1.00 92.69 99 SER A N 1
ATOM 747 C CA . SER A 1 99 ? 16.867 4.883 10.554 1.00 92.69 99 SER A CA 1
ATOM 748 C C . SER A 1 99 ? 16.041 3.942 11.440 1.00 92.69 99 SER A C 1
ATOM 750 O O . SER A 1 99 ? 16.513 3.509 12.487 1.00 92.69 99 SER A O 1
ATOM 752 N N . LEU A 1 100 ? 14.801 3.650 11.044 1.00 88.56 100 LEU A N 1
ATOM 753 C CA . LEU A 1 100 ? 13.862 2.824 11.805 1.00 88.56 100 LEU A CA 1
ATOM 754 C C . LEU A 1 100 ? 13.868 1.355 11.360 1.00 88.56 100 LEU A C 1
ATOM 756 O O . LEU A 1 100 ? 13.067 0.572 11.876 1.00 88.56 100 LEU A O 1
ATOM 760 N N . ARG A 1 101 ? 14.711 0.996 10.386 1.00 69.81 101 ARG A N 1
ATOM 761 C CA . ARG A 1 101 ? 14.684 -0.299 9.711 1.00 69.81 101 ARG A CA 1
ATOM 762 C C . ARG A 1 101 ? 16.035 -0.996 9.711 1.00 69.81 101 ARG A C 1
ATOM 764 O O . ARG A 1 101 ? 17.051 -0.313 9.482 1.00 69.81 101 ARG A O 1
#

Foldseek 3Di:
DEEELACPDPNPCCVVQVVVVHDYDYLPPRDDDPPDDLCVRPLVVLLVVVCCQCPPPPHPNDYHFAYDVRPPSSVVSVLSNCCVPVVDDSVVSVVVVVVVD

Radius of gyration: 13.58 Å; chains: 1; bounding box: 31×36×30 Å

pLDDT: mean 93.54, std 6.22, range [68.0, 98.31]